Protein AF-A0A2D4FGC5-F1 (afdb_monomer)

pLDDT: mean 92.43, std 6.5, range [54.97, 97.88]

InterPro domains:
  IPR011989 Armadillo-like helical [G3DSA:1.25.10.10] (1-156)
  IPR040016 Exportin-6 [PTHR21452] (1-159)

Sequence (159 aa):
YEDALVLLLTEVLNRIQFRYNQAQLEELDDETLDDDQQTEWQRYLLQSLEVVAKVMELLPTHAFSTLFPVLQENLDVYLGLQQFIVTSGTGHRLNITAENDCRRLHCSLRDLSSLLQAVGRLAEYFTGDMFAARFSDALTVVERLVKVTLYGSQIKLYN

Foldseek 3Di:
DLVVLLVLLLVLLLCLACVRNVVVLVVFFPDDQDPVRHGSNRVSLVVSLVSLLVSCVVPVVSSLVNLVVQLVVLLCLLLVQVVQWDQDPVAIAGNDDPPVSVVVNVRSVSSNVSSVVSVVSCVVCCDDPNVVVCVVSVVVVVVSVVVSVVSCVPRCNDD

Structure (mmCIF, N/CA/C/O backbone):
data_AF-A0A2D4FGC5-F1
#
_entry.id   AF-A0A2D4FGC5-F1
#
loop_
_atom_site.group_PDB
_atom_site.id
_atom_site.type_symbol
_atom_site.label_atom_id
_atom_site.label_alt_id
_atom_site.label_comp_id
_atom_site.label_asym_id
_atom_site.label_entity_id
_atom_site.label_seq_id
_atom_site.pdbx_PDB_ins_code
_atom_site.Cartn_x
_atom_site.Cartn_y
_atom_site.Cartn_z
_atom_site.occupancy
_atom_site.B_iso_or_equiv
_atom_site.auth_seq_id
_atom_site.auth_comp_id
_atom_site.auth_asym_id
_atom_site.auth_atom_id
_atom_site.pdbx_PDB_model_num
ATOM 1 N N . TYR A 1 1 ? 18.983 8.837 -14.285 1.00 82.50 1 TYR A N 1
ATOM 2 C CA . TYR A 1 1 ? 17.565 8.620 -14.648 1.00 82.50 1 TYR A CA 1
ATOM 3 C C . TYR A 1 1 ? 16.924 7.652 -13.668 1.00 82.50 1 TYR A C 1
ATOM 5 O O . TYR A 1 1 ? 15.874 7.976 -13.140 1.00 82.50 1 TYR A O 1
ATOM 13 N N . GLU A 1 2 ? 17.599 6.545 -13.352 1.00 92.19 2 GLU A N 1
ATOM 14 C CA . GLU A 1 2 ? 17.198 5.594 -12.309 1.00 92.19 2 GLU A CA 1
ATOM 15 C C . GLU A 1 2 ? 16.856 6.248 -10.960 1.00 92.19 2 GLU A C 1
ATOM 17 O O . GLU A 1 2 ? 15.718 6.136 -10.519 1.00 92.19 2 GLU A O 1
ATOM 22 N N . ASP A 1 3 ? 17.761 7.048 -10.387 1.00 94.44 3 ASP A N 1
ATOM 23 C CA . ASP A 1 3 ? 17.513 7.744 -9.110 1.00 94.44 3 ASP A CA 1
ATOM 24 C C . ASP A 1 3 ? 16.251 8.620 -9.122 1.00 94.44 3 ASP A C 1
ATOM 26 O O . ASP A 1 3 ? 15.521 8.692 -8.137 1.00 94.44 3 ASP A O 1
ATOM 30 N N . ALA A 1 4 ? 15.964 9.270 -10.255 1.00 96.75 4 ALA A N 1
ATOM 31 C CA . ALA A 1 4 ? 14.783 10.115 -10.395 1.00 96.75 4 ALA A CA 1
ATOM 32 C C . ALA A 1 4 ? 13.490 9.286 -10.415 1.00 96.75 4 ALA A C 1
ATOM 34 O O . ALA A 1 4 ? 12.478 9.728 -9.877 1.00 96.75 4 ALA A O 1
ATOM 35 N N . LEU A 1 5 ? 13.519 8.086 -11.002 1.00 96.88 5 LEU A N 1
ATOM 36 C CA . LEU A 1 5 ? 12.381 7.168 -10.994 1.00 96.88 5 LEU A CA 1
ATOM 37 C C . LEU A 1 5 ? 12.166 6.528 -9.620 1.00 96.88 5 LEU A C 1
ATOM 39 O O . LEU A 1 5 ? 11.022 6.389 -9.197 1.00 96.88 5 LEU A O 1
ATOM 43 N N . VAL A 1 6 ? 13.239 6.183 -8.904 1.00 96.12 6 VAL A N 1
ATOM 44 C CA . VAL A 1 6 ? 13.140 5.682 -7.523 1.00 96.12 6 VAL A CA 1
ATOM 45 C C . VAL A 1 6 ? 12.596 6.768 -6.593 1.00 96.12 6 VAL A C 1
ATOM 47 O O . VAL A 1 6 ? 11.728 6.490 -5.762 1.00 96.12 6 VAL A O 1
ATOM 50 N N . LEU A 1 7 ? 13.037 8.018 -6.765 1.00 97.50 7 LEU A N 1
ATOM 51 C CA . LEU A 1 7 ? 12.488 9.152 -6.026 1.00 97.50 7 LEU A CA 1
ATOM 52 C C . LEU A 1 7 ? 11.009 9.369 -6.364 1.00 97.50 7 LEU A C 1
ATOM 54 O O . LEU A 1 7 ? 10.198 9.496 -5.455 1.00 97.50 7 LEU A O 1
ATOM 58 N N . LEU A 1 8 ? 10.641 9.345 -7.651 1.00 97.62 8 LEU A N 1
ATOM 59 C CA . LEU A 1 8 ? 9.244 9.454 -8.078 1.00 97.62 8 LEU A CA 1
ATOM 60 C C . LEU A 1 8 ? 8.378 8.365 -7.440 1.00 97.62 8 LEU A C 1
ATOM 62 O O . LEU A 1 8 ? 7.319 8.673 -6.905 1.00 97.62 8 LEU A O 1
ATOM 66 N N . LEU A 1 9 ? 8.830 7.110 -7.467 1.00 97.31 9 LEU A N 1
ATOM 67 C CA . LEU A 1 9 ? 8.131 6.003 -6.823 1.00 97.31 9 LEU A CA 1
ATOM 68 C C . LEU A 1 9 ? 7.947 6.249 -5.324 1.00 97.31 9 LEU A C 1
ATOM 70 O O . LEU A 1 9 ? 6.846 6.079 -4.811 1.00 97.31 9 LEU A O 1
ATOM 74 N N . THR A 1 10 ? 9.010 6.665 -4.638 1.00 97.31 10 THR A N 1
ATOM 75 C CA . THR A 1 10 ? 8.978 6.949 -3.198 1.00 97.31 10 THR A CA 1
ATOM 76 C C . THR A 1 10 ? 7.965 8.047 -2.879 1.00 97.31 10 THR A C 1
ATOM 78 O O . THR A 1 10 ? 7.131 7.882 -1.994 1.00 97.31 10 THR A O 1
ATOM 81 N N . GLU A 1 11 ? 7.976 9.141 -3.641 1.00 97.81 11 GLU A N 1
ATOM 82 C CA . GLU A 1 11 ? 7.033 10.242 -3.454 1.00 97.81 11 GLU A CA 1
ATOM 83 C C . GLU A 1 11 ? 5.593 9.834 -3.768 1.00 97.81 11 GLU A C 1
ATOM 85 O O . GLU A 1 11 ? 4.680 10.200 -3.036 1.00 97.81 11 GLU A O 1
ATOM 90 N N . VAL A 1 12 ? 5.360 9.041 -4.817 1.00 97.75 12 VAL A N 1
ATOM 91 C CA . VAL A 1 12 ? 4.014 8.538 -5.129 1.00 97.75 12 VAL A CA 1
ATOM 92 C C . VAL A 1 12 ? 3.499 7.626 -4.015 1.00 97.75 12 VAL A C 1
ATOM 94 O O . VAL A 1 12 ? 2.355 7.790 -3.598 1.00 97.75 12 VAL A O 1
ATOM 97 N N . LEU A 1 13 ? 4.334 6.725 -3.485 1.00 97.38 13 LEU A N 1
ATOM 98 C CA . LEU A 1 13 ? 3.967 5.878 -2.345 1.00 97.38 13 LEU A CA 1
ATOM 99 C C . LEU A 1 13 ? 3.645 6.717 -1.103 1.00 97.38 13 LEU A C 1
ATOM 101 O O . LEU A 1 13 ? 2.599 6.517 -0.491 1.00 97.38 13 LEU A O 1
ATOM 105 N N . ASN A 1 14 ? 4.464 7.723 -0.789 1.00 97.12 14 ASN A N 1
ATOM 106 C CA . ASN A 1 14 ? 4.180 8.636 0.317 1.00 97.12 14 ASN A CA 1
ATOM 107 C C . ASN A 1 14 ? 2.848 9.375 0.110 1.00 97.12 14 ASN A C 1
ATOM 109 O O . ASN A 1 14 ? 2.053 9.502 1.039 1.00 97.12 14 ASN A O 1
ATOM 113 N N . ARG A 1 15 ? 2.568 9.843 -1.110 1.00 97.06 15 ARG A N 1
ATOM 114 C CA . ARG A 1 15 ? 1.363 10.628 -1.409 1.00 97.06 15 ARG A CA 1
ATOM 115 C C . ARG A 1 15 ? 0.062 9.845 -1.260 1.00 97.06 15 ARG A C 1
ATOM 117 O O . ARG A 1 15 ? -0.927 10.462 -0.881 1.00 97.06 15 ARG A O 1
ATOM 124 N N . ILE A 1 16 ? 0.063 8.532 -1.502 1.00 97.31 16 ILE A N 1
ATOM 125 C CA . ILE A 1 16 ? -1.127 7.672 -1.335 1.00 97.31 16 ILE A CA 1
ATOM 126 C C . ILE A 1 16 ? -1.337 7.171 0.103 1.00 97.31 16 ILE A C 1
ATOM 128 O O . ILE A 1 16 ? -2.308 6.458 0.367 1.00 97.31 16 ILE A O 1
ATOM 132 N N . GLN A 1 17 ? -0.429 7.508 1.024 1.00 97.56 17 GLN A N 1
ATOM 133 C CA . GLN A 1 17 ? -0.459 7.063 2.414 1.00 97.56 17 GLN A CA 1
ATOM 134 C C . GLN A 1 17 ? -0.827 8.212 3.364 1.00 97.56 17 GLN A C 1
ATOM 136 O O . GLN A 1 17 ? -0.146 9.236 3.436 1.00 97.56 17 GLN A O 1
ATOM 141 N N . PHE A 1 18 ? -1.861 8.007 4.177 1.00 96.69 18 PHE A N 1
ATOM 142 C CA . PHE A 1 18 ? -2.295 8.876 5.267 1.00 96.69 18 PHE A CA 1
ATOM 143 C C . PHE A 1 18 ? -1.166 9.177 6.247 1.00 96.69 18 PHE A C 1
ATOM 145 O O . PHE A 1 18 ? -1.091 10.302 6.729 1.00 96.69 18 PHE A O 1
ATOM 152 N N . ARG A 1 19 ? -0.236 8.246 6.514 1.00 94.81 19 ARG A N 1
ATOM 153 C CA . ARG A 1 19 ? 0.933 8.543 7.365 1.00 94.81 19 ARG A CA 1
ATOM 154 C C . ARG A 1 19 ? 1.709 9.790 6.912 1.00 94.81 19 ARG A C 1
ATOM 156 O O . ARG A 1 19 ? 2.244 10.491 7.770 1.00 94.81 19 ARG A O 1
ATOM 163 N N . TYR A 1 20 ? 1.782 10.056 5.607 1.00 95.75 20 TYR A N 1
ATOM 164 C CA . TYR A 1 20 ? 2.560 11.167 5.050 1.00 95.75 20 TYR A CA 1
ATOM 165 C C . TYR A 1 20 ? 1.690 12.289 4.484 1.00 95.75 20 TYR A C 1
ATOM 167 O O . TYR A 1 20 ? 2.110 13.443 4.512 1.00 95.75 20 TYR A O 1
ATOM 175 N N . ASN A 1 21 ? 0.491 11.969 3.992 1.00 95.69 21 ASN A N 1
ATOM 176 C CA . ASN A 1 21 ? -0.341 12.903 3.240 1.00 95.69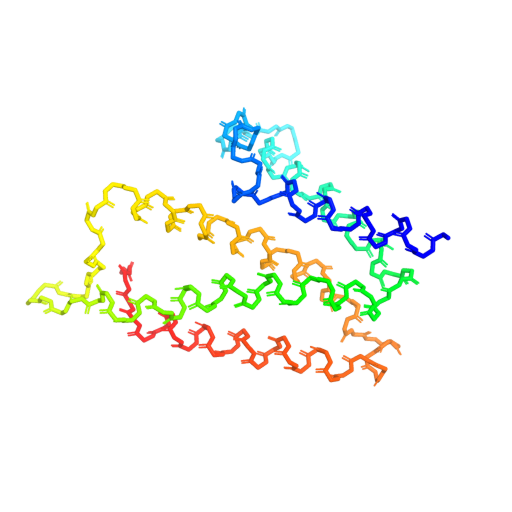 21 ASN A CA 1
ATOM 177 C C . ASN A 1 21 ? -1.791 13.007 3.744 1.00 95.69 21 ASN A C 1
ATOM 179 O O . ASN A 1 21 ? -2.700 13.301 2.973 1.00 95.69 21 ASN A O 1
ATOM 183 N N . GLN A 1 22 ? -2.019 12.780 5.044 1.00 94.50 22 GLN A N 1
ATOM 184 C CA . GLN A 1 22 ? -3.358 12.762 5.651 1.00 94.50 22 GLN A CA 1
ATOM 185 C C . GLN A 1 22 ? -4.249 13.935 5.232 1.00 94.50 22 GLN A C 1
ATOM 187 O O . GLN A 1 22 ? -5.368 13.700 4.801 1.00 94.50 22 GLN A O 1
ATOM 192 N N . ALA A 1 23 ? -3.755 15.173 5.328 1.00 94.75 23 ALA A N 1
ATOM 193 C CA . ALA A 1 23 ? -4.574 16.361 5.089 1.00 94.75 23 ALA A CA 1
ATOM 194 C C . ALA A 1 23 ? -5.188 16.388 3.680 1.00 94.75 23 ALA A C 1
ATOM 196 O O . ALA A 1 23 ? -6.367 16.666 3.540 1.00 94.75 23 ALA A O 1
ATOM 197 N N . GLN A 1 24 ? -4.408 16.049 2.651 1.00 94.62 24 GLN A N 1
ATOM 198 C CA . GLN A 1 24 ? -4.896 16.039 1.267 1.00 94.62 24 GLN A CA 1
ATOM 199 C C . GLN A 1 24 ? -5.793 14.829 1.005 1.00 94.62 24 GLN A C 1
ATOM 201 O O . GLN A 1 24 ? -6.770 14.924 0.277 1.00 94.62 24 GLN A O 1
ATOM 206 N N . LEU A 1 25 ? -5.460 13.680 1.596 1.00 96.38 25 LEU A N 1
ATOM 207 C CA . LEU A 1 25 ? -6.219 12.447 1.406 1.00 96.38 25 LEU A CA 1
ATOM 208 C C . LEU A 1 25 ? -7.585 12.474 2.108 1.00 96.38 25 LEU A C 1
ATOM 210 O O . LEU A 1 25 ? -8.494 11.785 1.665 1.00 96.38 25 LEU A O 1
ATOM 214 N N . GLU A 1 26 ? -7.734 13.261 3.176 1.00 95.38 26 GLU A N 1
ATOM 215 C CA . GLU A 1 26 ? -9.018 13.518 3.848 1.00 95.38 26 GLU A CA 1
ATOM 216 C C . GLU A 1 26 ? -9.919 14.498 3.078 1.00 95.38 26 GLU A C 1
ATOM 218 O O . GLU A 1 26 ? -11.115 14.541 3.347 1.00 95.38 26 GLU A O 1
ATOM 223 N N . GLU A 1 27 ? -9.370 15.274 2.139 1.00 96.56 27 GLU A N 1
ATOM 224 C CA . GLU A 1 27 ? -10.141 16.192 1.286 1.00 96.56 27 GLU A CA 1
ATOM 225 C C . GLU A 1 27 ? -10.762 15.495 0.067 1.00 96.56 27 GLU A C 1
ATOM 227 O O . GLU A 1 27 ? -11.688 16.042 -0.527 1.00 96.56 27 GLU A O 1
ATOM 232 N N . LEU A 1 28 ? -10.261 14.311 -0.304 1.00 96.19 28 LEU A N 1
ATOM 233 C CA . LEU A 1 28 ? -10.765 13.548 -1.444 1.00 96.19 28 LEU A CA 1
ATOM 234 C C . LEU A 1 28 ? -12.110 12.907 -1.108 1.00 96.19 28 LEU A C 1
ATOM 236 O O . LEU A 1 28 ? -12.228 12.194 -0.110 1.00 96.19 28 LEU A O 1
ATOM 240 N N . ASP A 1 29 ? -13.090 13.091 -1.987 1.00 94.81 29 ASP A N 1
ATOM 241 C CA . ASP A 1 29 ? -14.393 12.452 -1.843 1.00 94.81 29 ASP A CA 1
ATOM 242 C C . ASP A 1 29 ? -14.292 10.923 -2.010 1.00 94.81 29 ASP A C 1
ATOM 244 O O . ASP A 1 29 ? -13.809 10.405 -3.026 1.00 94.81 29 ASP A O 1
ATOM 248 N N . ASP A 1 30 ? -14.752 10.186 -0.997 1.00 94.25 30 ASP A N 1
ATOM 249 C CA . ASP A 1 30 ? -14.806 8.723 -0.982 1.00 94.25 30 ASP A CA 1
ATOM 250 C C . ASP A 1 30 ? -16.236 8.158 -0.944 1.00 94.25 30 ASP A C 1
ATOM 252 O O . ASP A 1 30 ? -16.404 6.940 -0.830 1.00 94.25 30 ASP A O 1
ATOM 256 N N . GLU A 1 31 ? -17.253 9.008 -1.139 1.00 94.75 31 GLU A N 1
ATOM 257 C CA . GLU A 1 31 ? -18.667 8.618 -1.119 1.00 94.75 31 GLU A CA 1
ATOM 258 C C . GLU A 1 31 ? -19.365 8.765 -2.480 1.00 94.75 31 GLU A C 1
ATOM 260 O O . GLU A 1 31 ? -20.157 7.896 -2.861 1.00 94.75 31 GLU A O 1
ATOM 265 N N . THR A 1 32 ? -19.101 9.841 -3.227 1.00 95.25 32 THR A N 1
ATOM 266 C CA . THR A 1 32 ? -19.850 10.148 -4.454 1.00 95.25 32 THR A CA 1
ATOM 267 C C . THR A 1 32 ? -19.210 9.479 -5.663 1.00 95.25 32 THR A C 1
ATOM 269 O O . THR A 1 32 ? -18.015 9.605 -5.914 1.00 95.25 32 THR A O 1
ATOM 272 N N . LEU A 1 33 ? -20.022 8.764 -6.443 1.00 95.19 33 LEU A N 1
ATOM 273 C CA . LEU A 1 33 ? -19.576 8.162 -7.695 1.00 95.19 33 LEU A CA 1
ATOM 274 C C . LEU A 1 33 ? -19.745 9.143 -8.854 1.00 95.19 33 LEU A C 1
ATOM 276 O O . LEU A 1 33 ? -20.780 9.799 -8.981 1.00 95.19 33 LEU A O 1
ATOM 280 N N . ASP A 1 34 ? -18.742 9.193 -9.715 1.00 92.56 34 ASP A N 1
ATOM 281 C CA . ASP A 1 34 ? -18.789 9.893 -10.995 1.00 92.56 34 ASP A CA 1
ATOM 282 C C . ASP A 1 34 ? -19.413 9.049 -12.126 1.00 92.56 34 ASP A C 1
ATOM 284 O O . ASP A 1 34 ? -19.926 7.945 -11.916 1.00 92.56 34 ASP A O 1
ATOM 288 N N . ASP A 1 35 ? -19.347 9.575 -13.354 1.00 94.38 35 ASP A N 1
ATOM 289 C CA . ASP A 1 35 ? -19.858 8.934 -14.572 1.00 94.38 35 ASP A CA 1
ATOM 290 C C . ASP A 1 35 ? -19.181 7.581 -14.889 1.00 94.38 35 ASP A C 1
ATOM 292 O O . ASP A 1 35 ? -19.781 6.733 -15.555 1.00 94.38 35 ASP A O 1
ATOM 296 N N . ASP A 1 36 ? -17.965 7.353 -14.380 1.00 92.81 36 ASP A N 1
ATOM 297 C CA . ASP A 1 36 ? -17.186 6.118 -14.522 1.00 92.81 36 ASP A CA 1
ATOM 298 C C . ASP A 1 36 ? -17.422 5.129 -13.359 1.00 92.81 36 ASP A C 1
ATOM 300 O O . ASP A 1 36 ? -16.773 4.081 -13.292 1.00 92.81 36 ASP A O 1
ATOM 304 N N . GLN A 1 37 ? -18.366 5.423 -12.454 1.00 93.44 37 GLN A N 1
ATOM 305 C CA . GLN A 1 37 ? -18.653 4.654 -11.234 1.00 93.44 37 GLN A CA 1
ATOM 306 C C . GLN A 1 37 ? -17.456 4.556 -10.279 1.00 93.44 37 GLN A C 1
ATOM 308 O O . GLN A 1 37 ? -17.270 3.535 -9.611 1.00 93.44 37 GLN A O 1
ATOM 313 N N . GLN A 1 38 ? -16.650 5.615 -10.203 1.00 94.94 38 GLN A N 1
ATOM 314 C CA . GLN A 1 38 ? -15.535 5.717 -9.266 1.00 94.94 38 GLN A CA 1
ATOM 315 C C . GLN A 1 38 ? -15.711 6.914 -8.336 1.00 94.94 38 GLN A C 1
ATOM 317 O O . GLN A 1 38 ? -16.322 7.915 -8.697 1.00 94.94 38 GLN A O 1
ATOM 322 N N . THR A 1 39 ? -15.180 6.812 -7.120 1.00 97.06 39 THR A N 1
ATOM 323 C CA . THR A 1 39 ? -15.029 7.981 -6.247 1.00 97.06 39 THR A CA 1
ATOM 324 C C . THR A 1 39 ? -13.786 8.778 -6.630 1.00 97.06 39 THR A C 1
ATOM 326 O O . THR A 1 39 ? -12.878 8.268 -7.301 1.00 97.06 39 THR A O 1
ATOM 329 N N . GLU A 1 40 ? -13.694 10.028 -6.176 1.00 97.25 40 GLU A N 1
ATOM 330 C CA . GLU A 1 40 ? -12.485 10.835 -6.361 1.00 97.25 40 GLU A CA 1
ATOM 331 C C . GLU A 1 40 ? -11.259 10.141 -5.748 1.00 97.25 40 GLU A C 1
ATOM 333 O O . GLU A 1 40 ? -10.222 10.011 -6.408 1.00 97.25 40 GLU A O 1
ATOM 338 N N . TRP A 1 41 ? -11.411 9.604 -4.533 1.00 95.69 41 TRP A N 1
ATOM 339 C CA . TRP A 1 41 ? -10.401 8.788 -3.862 1.00 95.69 41 TRP A CA 1
ATOM 340 C C . TRP A 1 41 ? -9.924 7.613 -4.727 1.00 95.69 41 TRP A C 1
ATOM 342 O O . TRP A 1 41 ? -8.719 7.407 -4.904 1.00 95.69 41 TRP A O 1
ATOM 352 N N . GLN A 1 42 ? -10.861 6.838 -5.287 1.00 95.50 42 GLN A N 1
ATOM 353 C CA . GLN A 1 42 ? -10.541 5.676 -6.118 1.00 95.50 42 GLN A CA 1
ATOM 354 C C . GLN A 1 42 ? -9.795 6.085 -7.386 1.00 95.50 42 GLN A C 1
ATOM 356 O O . GLN A 1 42 ? -8.762 5.489 -7.702 1.00 95.50 42 GLN A O 1
ATOM 361 N N . ARG A 1 43 ? -10.266 7.128 -8.081 1.00 96.06 43 ARG A N 1
ATOM 362 C CA . ARG A 1 43 ? -9.602 7.641 -9.282 1.00 96.06 43 ARG A CA 1
ATOM 363 C C . ARG A 1 43 ? -8.174 8.093 -8.968 1.00 96.06 43 ARG A C 1
ATOM 365 O O . ARG A 1 43 ? -7.244 7.723 -9.686 1.00 96.06 43 ARG A O 1
ATOM 372 N N . TYR A 1 44 ? -7.992 8.869 -7.901 1.00 97.25 44 TYR A N 1
ATOM 373 C CA . TYR A 1 44 ? -6.681 9.357 -7.470 1.00 97.25 44 TYR A CA 1
ATOM 374 C C . TYR A 1 44 ? -5.712 8.208 -7.164 1.00 97.25 44 TYR A C 1
ATOM 376 O O . TYR A 1 44 ? -4.564 8.204 -7.629 1.00 97.25 44 TYR A O 1
ATOM 384 N N . LEU A 1 45 ? -6.181 7.213 -6.404 1.00 97.12 45 LEU A N 1
ATOM 385 C CA . LEU A 1 45 ? -5.377 6.054 -6.043 1.00 97.12 45 LEU A CA 1
ATOM 386 C C . LEU A 1 45 ? -4.986 5.264 -7.293 1.00 97.12 45 LEU A C 1
ATOM 388 O O . LEU A 1 45 ? -3.803 5.005 -7.491 1.00 97.12 45 LEU A O 1
ATOM 392 N N . LEU A 1 46 ? -5.938 4.946 -8.174 1.00 95.50 46 LEU A N 1
ATOM 393 C CA . LEU A 1 46 ? -5.667 4.204 -9.408 1.00 95.50 46 LEU A CA 1
ATOM 394 C C . LEU A 1 46 ? -4.630 4.913 -10.284 1.00 95.50 46 LEU A C 1
ATOM 396 O O . LEU A 1 46 ? -3.657 4.290 -10.703 1.00 95.50 46 LEU A O 1
ATOM 400 N N . GLN A 1 47 ? -4.773 6.222 -10.500 1.00 96.31 47 GLN A N 1
ATOM 401 C CA . GLN A 1 47 ? -3.802 7.002 -11.275 1.00 96.31 47 GLN A CA 1
ATOM 402 C C . GLN A 1 47 ? -2.404 6.982 -10.646 1.00 96.31 47 GLN A C 1
ATOM 404 O O . GLN A 1 47 ? -1.405 6.847 -11.353 1.00 96.31 47 GLN A O 1
ATOM 409 N N . SER A 1 48 ? -2.323 7.065 -9.317 1.00 97.75 48 SER A N 1
ATOM 410 C CA . SER A 1 48 ? -1.057 6.946 -8.590 1.00 97.75 48 SER A CA 1
ATOM 411 C C . SER A 1 48 ? -0.440 5.553 -8.762 1.00 97.75 48 SER A C 1
ATOM 413 O O . SER A 1 48 ? 0.760 5.430 -9.018 1.00 97.75 48 SER A O 1
ATOM 415 N N . LEU A 1 49 ? -1.254 4.497 -8.699 1.00 96.88 49 LEU A N 1
ATOM 416 C CA . LEU A 1 49 ? -0.798 3.121 -8.890 1.00 96.88 49 LEU A CA 1
ATOM 417 C C . LEU A 1 49 ? -0.353 2.830 -10.329 1.00 96.88 49 LEU A C 1
ATOM 419 O O . LEU A 1 49 ? 0.557 2.024 -10.514 1.00 96.88 49 LEU A O 1
ATOM 423 N N . GLU A 1 50 ? -0.901 3.507 -11.341 1.00 96.81 50 GLU A N 1
ATOM 424 C CA . GLU A 1 50 ? -0.380 3.412 -12.713 1.00 96.81 50 GLU A CA 1
ATOM 425 C C . GLU A 1 50 ? 1.051 3.951 -12.818 1.00 96.81 50 GLU A C 1
ATOM 427 O O . GLU A 1 50 ? 1.888 3.356 -13.499 1.00 96.81 50 GLU A O 1
ATOM 432 N N . VAL A 1 51 ? 1.383 5.028 -12.096 1.00 96.75 51 VAL A N 1
ATOM 433 C CA . VAL A 1 51 ? 2.766 5.531 -12.042 1.00 96.75 51 VAL A CA 1
ATOM 434 C C . VAL A 1 51 ? 3.682 4.505 -11.375 1.00 96.75 51 VAL A C 1
ATOM 436 O O . VAL A 1 51 ? 4.747 4.199 -11.912 1.00 96.75 51 VAL A O 1
ATOM 439 N N . VAL A 1 52 ? 3.251 3.913 -10.254 1.00 96.75 52 VAL A N 1
ATOM 440 C CA . VAL A 1 52 ? 3.987 2.830 -9.574 1.00 96.75 52 VAL A CA 1
ATOM 441 C C . VAL A 1 52 ? 4.219 1.649 -10.521 1.00 96.75 52 VAL A C 1
ATOM 443 O O . VAL A 1 52 ? 5.345 1.164 -10.643 1.00 96.75 52 VAL A O 1
ATOM 446 N N . ALA A 1 53 ? 3.181 1.222 -11.242 1.00 95.62 53 ALA A N 1
ATOM 447 C CA . ALA A 1 53 ? 3.252 0.138 -12.213 1.00 95.62 53 ALA A CA 1
ATOM 448 C C . ALA A 1 53 ? 4.239 0.447 -13.345 1.00 95.62 53 ALA A C 1
ATOM 450 O O . ALA A 1 53 ? 5.037 -0.414 -13.708 1.00 95.62 53 ALA A O 1
ATOM 451 N N . LYS A 1 54 ? 4.247 1.679 -13.865 1.00 95.81 54 LYS A N 1
ATOM 452 C CA . LYS A 1 54 ? 5.212 2.095 -14.890 1.00 95.81 54 LYS A CA 1
ATOM 453 C C . LYS A 1 54 ? 6.648 2.129 -14.386 1.00 95.81 54 LYS A C 1
ATOM 455 O O . LYS A 1 54 ? 7.548 1.725 -15.119 1.00 95.81 54 LYS A O 1
ATOM 460 N N . VAL A 1 55 ? 6.892 2.535 -13.141 1.00 95.75 55 VAL A N 1
ATOM 461 C CA . VAL A 1 55 ? 8.242 2.433 -12.565 1.00 95.75 55 VAL A CA 1
ATOM 462 C C . VAL A 1 55 ? 8.646 0.967 -12.371 1.00 95.75 55 VAL A C 1
ATOM 464 O O . VAL A 1 55 ? 9.784 0.624 -12.676 1.00 95.75 55 VAL A O 1
ATOM 467 N N . ME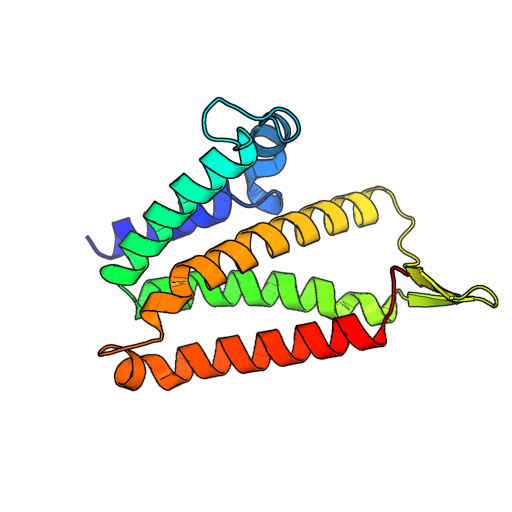T A 1 56 ? 7.731 0.085 -11.952 1.00 93.50 56 MET A N 1
ATOM 468 C CA . MET A 1 56 ? 7.986 -1.362 -11.848 1.00 93.50 56 MET A CA 1
ATOM 469 C C . MET A 1 56 ? 8.319 -2.002 -13.204 1.00 93.50 56 MET A C 1
ATOM 471 O O . MET A 1 56 ? 9.169 -2.889 -13.277 1.00 93.50 56 MET A O 1
ATOM 475 N N . GLU A 1 57 ? 7.676 -1.552 -14.282 1.00 92.44 57 GLU A N 1
ATOM 476 C CA . GLU A 1 57 ? 7.977 -1.990 -15.649 1.00 92.44 57 GLU A CA 1
ATOM 477 C C . GLU A 1 57 ? 9.432 -1.668 -16.032 1.00 92.44 57 GLU A C 1
ATOM 479 O O . GLU A 1 57 ? 10.129 -2.517 -16.587 1.00 92.44 57 GLU A O 1
ATOM 484 N N . LEU A 1 58 ? 9.907 -0.467 -15.681 1.00 94.06 58 LEU A N 1
ATOM 485 C CA . LEU A 1 58 ? 11.234 0.040 -16.047 1.00 94.06 58 LEU A CA 1
ATOM 486 C C . LEU A 1 58 ? 12.356 -0.421 -15.103 1.00 94.06 58 LEU A C 1
ATOM 488 O O . LEU A 1 58 ? 13.464 -0.699 -15.556 1.00 94.06 58 LEU A O 1
ATOM 492 N N . LEU A 1 59 ? 12.089 -0.472 -13.796 1.00 94.12 59 LEU A N 1
ATOM 493 C CA . LEU A 1 59 ? 13.066 -0.708 -12.727 1.00 94.12 59 LEU A CA 1
ATOM 494 C C . LEU A 1 59 ? 12.511 -1.688 -11.677 1.00 94.12 59 LEU A C 1
ATOM 496 O O . LEU A 1 59 ? 12.349 -1.326 -10.511 1.00 94.12 59 LEU A O 1
ATOM 500 N N . PRO A 1 60 ? 12.226 -2.944 -12.050 1.00 91.88 60 PRO A N 1
ATOM 501 C CA . PRO A 1 60 ? 11.473 -3.871 -11.206 1.00 91.88 60 PRO A CA 1
ATOM 502 C C . PRO A 1 60 ? 12.121 -4.161 -9.853 1.00 91.88 60 PRO A C 1
ATOM 504 O O . PRO A 1 60 ? 11.445 -4.151 -8.830 1.00 91.88 60 PRO A O 1
ATOM 507 N N . THR A 1 61 ? 13.435 -4.388 -9.828 1.00 91.25 61 THR A N 1
ATOM 508 C CA . THR A 1 61 ? 14.160 -4.699 -8.589 1.00 91.25 61 THR A CA 1
ATOM 509 C C . THR A 1 61 ? 14.135 -3.523 -7.619 1.00 91.25 61 THR A C 1
ATOM 511 O O . THR A 1 61 ? 13.896 -3.712 -6.427 1.00 91.25 61 THR A O 1
ATOM 514 N N . HIS A 1 62 ? 14.329 -2.302 -8.124 1.00 93.94 62 HIS A N 1
ATOM 515 C CA . HIS A 1 62 ? 14.256 -1.093 -7.308 1.00 93.94 62 HIS A CA 1
ATOM 516 C C . HIS A 1 62 ? 12.831 -0.846 -6.832 1.00 93.94 62 HIS A C 1
ATOM 518 O O . HIS A 1 62 ? 12.617 -0.625 -5.645 1.00 93.94 62 HIS A O 1
ATOM 524 N N . ALA A 1 63 ? 11.853 -0.969 -7.728 1.00 93.81 63 ALA A N 1
ATOM 525 C CA . ALA A 1 63 ? 10.462 -0.748 -7.385 1.00 93.81 63 ALA A CA 1
ATOM 526 C C . ALA A 1 63 ? 9.964 -1.716 -6.307 1.00 93.81 63 ALA A C 1
ATOM 528 O O . ALA A 1 63 ? 9.330 -1.289 -5.341 1.00 93.81 63 ALA A O 1
ATOM 529 N N . PHE A 1 64 ? 10.325 -2.995 -6.416 1.00 93.75 64 PHE A N 1
ATOM 530 C CA . PHE A 1 64 ? 10.033 -3.984 -5.388 1.00 93.75 64 PHE A CA 1
ATOM 531 C C . PHE A 1 64 ? 10.743 -3.668 -4.066 1.00 93.75 64 PHE A C 1
ATOM 533 O O . PHE A 1 64 ? 10.109 -3.671 -3.012 1.00 93.75 64 PHE A O 1
ATOM 540 N N . SER A 1 65 ? 12.034 -3.330 -4.122 1.00 94.19 65 SER A N 1
ATOM 541 C CA . SER A 1 65 ? 12.836 -2.997 -2.935 1.00 94.19 65 SER A CA 1
ATOM 542 C C . SER A 1 65 ? 12.355 -1.732 -2.220 1.00 94.19 65 SER A C 1
ATOM 544 O O . SER A 1 65 ? 12.587 -1.592 -1.024 1.00 94.19 65 SER A O 1
ATOM 546 N N . THR A 1 66 ? 11.671 -0.824 -2.919 1.00 95.81 66 THR A N 1
ATOM 547 C CA . THR A 1 66 ? 11.038 0.360 -2.326 1.00 95.81 66 THR A CA 1
ATOM 548 C C . THR A 1 66 ? 9.645 0.046 -1.775 1.00 95.81 66 THR A C 1
ATOM 550 O O . THR A 1 66 ? 9.337 0.426 -0.650 1.00 95.81 66 THR A O 1
ATOM 553 N N . LEU A 1 67 ? 8.795 -0.659 -2.531 1.00 95.44 67 LEU A N 1
ATOM 554 C CA . LEU A 1 67 ? 7.399 -0.904 -2.152 1.00 95.44 67 LEU A CA 1
ATOM 555 C C . LEU A 1 67 ? 7.257 -1.953 -1.045 1.00 95.44 67 LEU A C 1
ATOM 557 O O . LEU A 1 67 ? 6.458 -1.783 -0.121 1.00 95.44 67 LEU A O 1
ATOM 561 N N . PHE A 1 68 ? 8.003 -3.054 -1.139 1.00 95.50 68 PHE A N 1
ATOM 562 C CA . PHE A 1 68 ? 7.795 -4.203 -0.263 1.00 95.50 68 PHE A CA 1
ATOM 563 C C . PHE A 1 68 ? 8.082 -3.905 1.219 1.00 95.50 68 PHE A C 1
ATOM 565 O O . PHE A 1 68 ? 7.268 -4.308 2.051 1.00 95.50 68 PHE A O 1
ATOM 572 N N . PRO A 1 69 ? 9.141 -3.158 1.599 1.00 96.31 69 PRO A N 1
ATOM 573 C CA . PRO A 1 69 ? 9.344 -2.767 2.995 1.00 96.31 69 PRO A CA 1
ATOM 574 C C . PRO A 1 69 ? 8.187 -1.937 3.563 1.00 96.31 69 PRO A C 1
ATOM 576 O O . PRO A 1 69 ? 7.743 -2.190 4.680 1.00 96.31 69 PRO A O 1
ATOM 579 N N . VAL A 1 70 ? 7.640 -1.006 2.776 1.00 96.25 70 VAL A N 1
ATOM 580 C CA . VAL A 1 70 ? 6.520 -0.149 3.199 1.00 96.25 70 VAL A CA 1
ATOM 581 C C . VAL A 1 70 ? 5.247 -0.974 3.417 1.00 96.25 70 VAL A C 1
ATOM 583 O O . VAL A 1 70 ? 4.536 -0.789 4.410 1.00 96.25 70 VAL A O 1
ATOM 586 N N . LEU A 1 71 ? 4.974 -1.933 2.527 1.00 96.62 71 LEU A N 1
ATOM 587 C CA . LEU A 1 71 ? 3.912 -2.919 2.723 1.00 96.62 71 LEU A CA 1
ATOM 588 C C . LEU A 1 71 ? 4.149 -3.739 3.998 1.00 96.62 71 LEU A C 1
ATOM 590 O O . LEU A 1 71 ? 3.231 -3.907 4.801 1.00 96.62 71 LEU A O 1
ATOM 594 N N . GLN A 1 72 ? 5.370 -4.240 4.189 1.00 96.38 72 GLN A N 1
ATOM 595 C CA . GLN A 1 72 ? 5.727 -5.095 5.316 1.00 96.38 72 GLN A CA 1
ATOM 596 C C . GLN A 1 72 ? 5.486 -4.397 6.657 1.00 96.38 72 GLN A C 1
ATOM 598 O O . GLN A 1 72 ? 4.870 -5.002 7.534 1.00 96.38 72 GLN A O 1
ATOM 603 N N . GLU A 1 73 ? 5.882 -3.128 6.792 1.00 95.94 73 GLU A N 1
ATOM 604 C CA . GLU A 1 73 ? 5.632 -2.329 7.997 1.00 95.94 73 GLU A CA 1
ATOM 605 C C . GLU A 1 73 ? 4.139 -2.250 8.342 1.00 95.94 73 GLU A C 1
ATOM 607 O O . GLU A 1 73 ? 3.743 -2.459 9.490 1.00 95.94 73 GLU A O 1
ATOM 612 N N . ASN A 1 74 ? 3.289 -1.984 7.347 1.00 96.38 74 ASN A N 1
ATOM 613 C CA . ASN A 1 74 ? 1.843 -1.886 7.550 1.00 96.38 74 ASN A CA 1
ATOM 614 C C . ASN A 1 74 ? 1.215 -3.251 7.874 1.00 96.38 74 ASN A C 1
ATOM 616 O O . ASN A 1 74 ? 0.317 -3.353 8.714 1.00 96.38 74 ASN A O 1
ATOM 620 N N . LEU A 1 75 ? 1.732 -4.323 7.269 1.00 96.69 75 LEU A N 1
ATOM 621 C CA . LEU A 1 75 ? 1.337 -5.688 7.604 1.00 96.69 75 LEU A CA 1
ATOM 622 C C . LEU A 1 75 ? 1.750 -6.080 9.023 1.00 96.69 75 LEU A C 1
ATOM 624 O O . LEU A 1 75 ? 0.977 -6.745 9.708 1.00 96.69 75 LEU A O 1
ATOM 628 N N . ASP A 1 76 ? 2.934 -5.676 9.481 1.00 96.31 76 ASP A N 1
ATOM 629 C CA . ASP A 1 76 ? 3.382 -5.925 10.853 1.00 96.31 76 ASP A CA 1
ATOM 630 C C . ASP A 1 76 ? 2.486 -5.215 11.877 1.00 96.31 76 ASP A C 1
ATOM 632 O O . ASP A 1 76 ? 2.140 -5.819 12.893 1.00 96.31 76 ASP A O 1
ATOM 636 N N . VAL A 1 77 ? 2.023 -3.991 11.590 1.00 95.31 77 VAL A N 1
ATOM 637 C CA . VAL A 1 77 ? 1.023 -3.305 12.430 1.00 95.31 77 VAL A CA 1
ATOM 638 C C . VAL A 1 77 ? -0.274 -4.115 12.507 1.00 95.31 77 VAL A C 1
ATOM 640 O O . VAL A 1 77 ? -0.775 -4.355 13.605 1.00 95.31 77 VAL A O 1
ATOM 643 N N . TYR A 1 78 ? -0.797 -4.582 11.368 1.00 95.19 78 TYR A N 1
ATOM 644 C CA . TYR A 1 78 ? -2.037 -5.365 11.322 1.00 95.19 78 TYR A CA 1
ATOM 645 C C . TYR A 1 78 ? -1.922 -6.709 12.060 1.00 95.19 78 TYR A C 1
ATOM 647 O O . TYR A 1 78 ? -2.768 -7.036 12.898 1.00 95.19 78 TYR A O 1
ATOM 655 N N . LEU A 1 79 ? -0.855 -7.471 11.800 1.00 94.44 79 LEU A N 1
ATOM 656 C CA . LEU A 1 79 ? -0.568 -8.735 12.488 1.00 94.44 79 LEU A CA 1
ATOM 657 C C . LEU A 1 79 ? -0.336 -8.519 13.992 1.00 94.44 79 LEU A C 1
ATOM 659 O O . LEU A 1 79 ? -0.712 -9.354 14.813 1.00 94.44 79 LEU A O 1
ATOM 663 N N . GLY A 1 80 ? 0.243 -7.377 14.362 1.00 93.81 80 GLY A N 1
ATOM 664 C CA . GLY A 1 80 ? 0.465 -6.966 15.742 1.00 93.81 80 GLY A CA 1
ATOM 665 C C . GLY A 1 80 ? -0.812 -6.636 16.514 1.00 93.81 80 GLY A C 1
ATOM 666 O O . GLY A 1 80 ? -0.740 -6.496 17.735 1.00 93.81 80 GLY A O 1
ATOM 667 N N . LEU A 1 81 ? -1.983 -6.546 15.865 1.00 92.88 81 LEU A N 1
ATOM 668 C CA . LEU A 1 81 ? -3.245 -6.268 16.560 1.00 92.88 81 LEU A CA 1
ATOM 669 C C . LEU A 1 81 ? -3.654 -7.384 17.522 1.00 92.88 81 LEU A C 1
ATOM 671 O O . LEU A 1 81 ? -4.371 -7.105 18.482 1.00 92.88 81 LEU A O 1
ATOM 675 N N . GLN A 1 82 ? -3.152 -8.610 17.329 1.00 90.06 82 GLN A N 1
ATOM 676 C CA . GLN A 1 82 ? -3.461 -9.770 18.170 1.00 90.06 82 GLN A CA 1
ATOM 677 C C . GLN A 1 82 ? -3.279 -9.490 19.664 1.00 90.06 82 GLN A C 1
ATOM 679 O O . GLN A 1 82 ? -4.098 -9.912 20.476 1.00 90.06 82 GLN A O 1
ATOM 684 N N . GLN A 1 83 ? -2.229 -8.751 20.028 1.00 90.94 83 GLN A N 1
ATOM 685 C CA . GLN A 1 83 ? -1.922 -8.437 21.426 1.00 90.94 83 GLN A CA 1
ATOM 686 C C . GLN A 1 83 ? -2.946 -7.494 22.077 1.00 90.94 83 GLN A C 1
ATOM 688 O O . GLN A 1 83 ? -3.049 -7.442 23.299 1.00 90.94 83 GLN A O 1
ATOM 693 N N . PHE A 1 84 ? -3.706 -6.754 21.268 1.00 91.62 84 PHE A N 1
ATOM 694 C CA . PHE A 1 84 ? -4.728 -5.819 21.727 1.00 91.62 84 PHE A CA 1
ATOM 695 C C . PHE A 1 84 ? -6.126 -6.437 21.719 1.00 91.62 84 PHE A C 1
ATOM 697 O O . PHE A 1 84 ? -7.101 -5.748 22.013 1.00 91.62 84 PHE A O 1
ATOM 704 N N . ILE A 1 85 ? -6.260 -7.718 21.376 1.00 90.06 85 ILE A N 1
ATOM 705 C CA . ILE A 1 85 ? -7.560 -8.371 21.263 1.00 90.06 85 ILE A CA 1
ATOM 706 C C . ILE A 1 85 ? -7.936 -9.019 22.583 1.00 90.06 85 ILE A C 1
ATOM 708 O O . ILE A 1 85 ? -7.214 -9.843 23.138 1.00 90.06 85 ILE A O 1
ATOM 712 N N . VAL A 1 86 ? -9.105 -8.634 23.081 1.00 88.88 86 VAL A N 1
ATOM 713 C CA . VAL A 1 86 ? -9.669 -9.129 24.331 1.00 88.88 86 VAL A CA 1
ATOM 714 C C . VAL A 1 86 ? -10.864 -10.009 24.003 1.00 88.88 86 VAL A C 1
ATOM 716 O O . VAL A 1 86 ? -11.799 -9.584 23.323 1.00 88.88 86 VAL A O 1
ATOM 719 N N . THR A 1 87 ? -10.854 -11.233 24.523 1.00 83.06 87 THR A N 1
ATOM 720 C CA . THR A 1 87 ? -12.006 -12.135 24.464 1.00 83.06 87 THR A CA 1
ATOM 721 C C . THR A 1 87 ? -12.952 -11.791 25.609 1.00 83.06 87 THR A C 1
ATOM 723 O O . THR A 1 87 ? -12.610 -11.950 26.779 1.00 83.06 87 THR A O 1
ATOM 726 N N . SER A 1 88 ? -14.135 -11.284 25.274 1.00 73.62 88 SER A N 1
ATOM 727 C CA . SER A 1 88 ? -15.244 -11.104 26.214 1.00 73.62 88 SER A CA 1
ATOM 728 C C . SER A 1 88 ? -16.285 -12.199 25.978 1.00 73.62 88 SER A C 1
ATOM 730 O O . SER A 1 88 ? -16.304 -12.816 24.916 1.00 73.62 88 SER A O 1
ATOM 732 N N . GLY A 1 89 ? -17.195 -12.427 26.929 1.00 69.19 89 GLY A N 1
ATOM 733 C CA . GLY A 1 89 ? -18.266 -13.431 26.802 1.00 69.19 89 GLY A CA 1
ATOM 734 C C . GLY A 1 89 ? -19.190 -13.252 25.582 1.00 69.19 89 GLY A C 1
ATOM 735 O O . GLY A 1 89 ? -19.974 -14.143 25.283 1.00 69.19 89 GLY A O 1
ATOM 736 N N . THR A 1 90 ? -19.087 -12.124 24.871 1.00 67.50 90 THR A N 1
ATOM 737 C CA . THR A 1 90 ? -19.839 -11.783 23.655 1.00 67.50 90 THR A CA 1
ATOM 738 C C . THR A 1 90 ? -19.006 -11.807 22.362 1.00 67.50 90 THR A C 1
ATOM 740 O O . THR A 1 90 ? -19.550 -11.490 21.310 1.00 67.50 90 THR A O 1
ATOM 743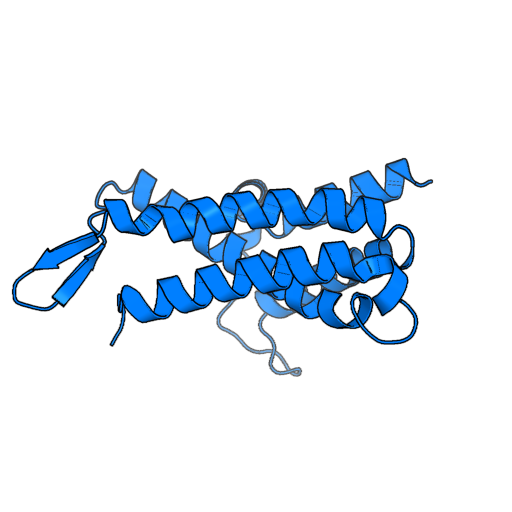 N N . GLY A 1 91 ? -17.713 -12.167 22.407 1.00 77.19 91 GLY A N 1
ATOM 744 C CA . GLY A 1 91 ? -16.844 -12.263 21.223 1.00 77.19 91 GLY A CA 1
ATOM 745 C C . GLY A 1 91 ? -15.446 -11.656 21.400 1.00 77.19 91 GLY A C 1
ATOM 746 O O . GLY A 1 91 ? -15.038 -11.279 22.503 1.00 77.19 91 GLY A O 1
ATOM 747 N N . HIS A 1 92 ? -14.704 -11.561 20.294 1.00 83.75 92 HIS A N 1
ATOM 748 C CA . HIS A 1 92 ? -13.403 -10.892 20.232 1.00 83.75 92 HIS A CA 1
ATOM 749 C C . HIS A 1 92 ? -13.594 -9.398 19.969 1.00 83.75 92 HIS A C 1
ATOM 751 O O . HIS A 1 92 ? -14.351 -9.010 19.084 1.00 83.75 92 HIS A O 1
ATOM 757 N N . ARG A 1 93 ? -12.900 -8.549 20.730 1.00 86.31 93 ARG A N 1
ATOM 758 C CA . ARG A 1 93 ? -12.897 -7.097 20.510 1.00 86.31 93 ARG A CA 1
ATOM 759 C C . ARG A 1 93 ? -11.487 -6.537 20.561 1.00 86.31 93 ARG A C 1
ATOM 761 O O . ARG A 1 93 ? -10.667 -6.993 21.355 1.00 86.31 93 ARG A O 1
ATOM 768 N N . LEU A 1 94 ? -11.235 -5.510 19.760 1.00 89.56 94 LEU A N 1
ATOM 769 C CA . LEU A 1 94 ? -9.991 -4.754 19.802 1.00 89.56 94 LEU A CA 1
ATOM 770 C C . LEU A 1 94 ? -10.037 -3.744 20.958 1.00 89.56 94 LEU A C 1
ATOM 772 O O . LEU A 1 94 ? -10.962 -2.941 21.053 1.00 89.56 94 LEU A O 1
ATOM 776 N N . ASN A 1 95 ? -9.056 -3.794 21.853 1.00 91.25 95 ASN A N 1
ATOM 777 C CA . ASN A 1 95 ? -8.958 -2.949 23.041 1.00 91.25 95 ASN A CA 1
ATOM 778 C C . ASN A 1 95 ? -7.930 -1.826 22.841 1.00 91.25 95 ASN A C 1
ATOM 780 O O . ASN A 1 95 ? -6.944 -1.729 23.569 1.00 91.25 95 ASN A O 1
ATOM 784 N N . ILE A 1 96 ? -8.168 -0.992 21.829 1.00 90.31 96 ILE A N 1
ATOM 785 C CA . ILE A 1 96 ? -7.396 0.224 21.549 1.00 90.31 96 ILE A CA 1
ATOM 786 C C . ILE A 1 96 ? -8.353 1.396 21.737 1.00 90.31 96 ILE A C 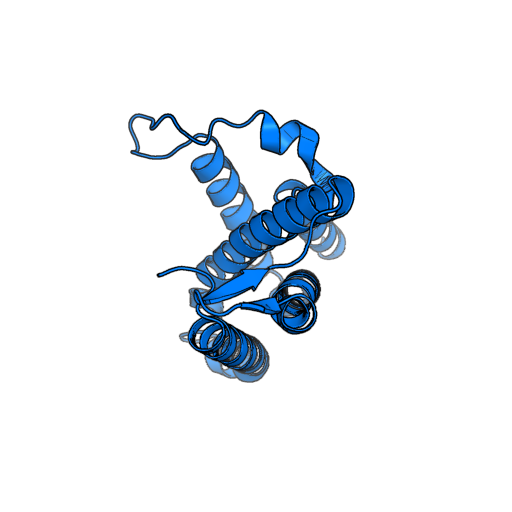1
ATOM 788 O O . ILE A 1 96 ? -9.231 1.626 20.912 1.00 90.31 96 ILE A O 1
ATOM 792 N N . THR A 1 97 ? -8.237 2.076 22.875 1.00 88.69 97 THR A N 1
ATOM 793 C CA . THR A 1 97 ? -9.222 3.074 23.323 1.00 88.69 97 THR A CA 1
ATOM 794 C C . THR A 1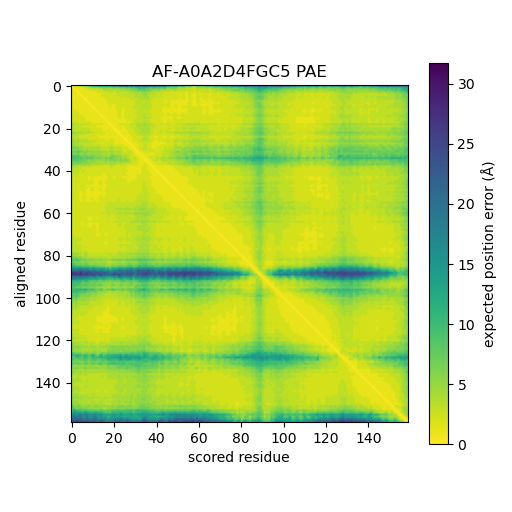 97 ? -8.678 4.496 23.360 1.00 88.69 97 THR A C 1
ATO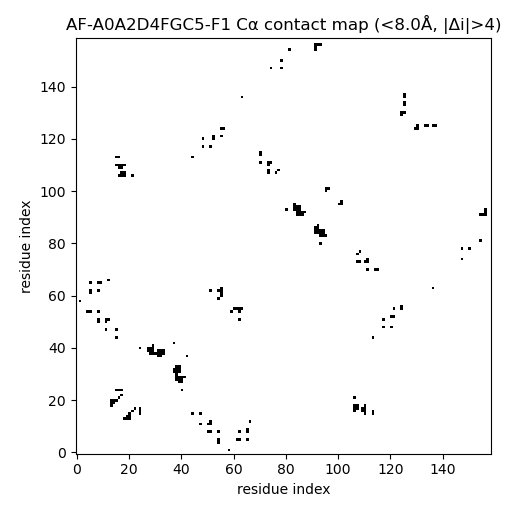M 796 O O . THR A 1 97 ? -9.463 5.440 23.370 1.00 88.69 97 THR A O 1
ATOM 799 N N . ALA A 1 98 ? -7.355 4.672 23.375 1.00 93.38 98 ALA A N 1
ATOM 800 C CA . ALA A 1 98 ? -6.751 5.993 23.301 1.00 93.38 98 ALA A CA 1
ATOM 801 C C . ALA A 1 98 ? -7.002 6.598 21.912 1.00 93.38 98 ALA A C 1
ATOM 803 O O . ALA A 1 98 ? -6.701 5.975 20.895 1.00 93.38 98 ALA A O 1
ATOM 804 N N . GLU A 1 99 ? -7.534 7.821 21.873 1.00 92.44 99 GLU A N 1
ATOM 805 C CA . GLU A 1 99 ? -7.945 8.499 20.635 1.00 92.44 99 GLU A CA 1
ATOM 806 C C . GLU A 1 99 ? -6.810 8.580 19.606 1.00 92.44 99 GLU A C 1
ATOM 808 O O . GLU A 1 99 ? -6.989 8.224 18.443 1.00 92.44 99 GLU A O 1
ATOM 813 N N . ASN A 1 100 ? -5.610 8.957 20.054 1.00 92.62 100 ASN A N 1
ATOM 814 C CA . ASN A 1 100 ? -4.431 9.034 19.193 1.00 92.62 100 ASN A CA 1
ATOM 815 C C . ASN A 1 100 ? -4.031 7.668 18.622 1.00 92.62 100 ASN A C 1
ATOM 817 O O . ASN A 1 100 ? -3.666 7.581 17.451 1.00 92.62 100 ASN A O 1
ATOM 821 N N . ASP A 1 101 ? -4.117 6.601 19.417 1.00 92.75 101 ASP A N 1
ATOM 822 C CA . ASP A 1 101 ? -3.775 5.252 18.958 1.00 92.75 101 ASP A CA 1
ATOM 823 C C . ASP A 1 101 ? -4.830 4.722 17.984 1.00 92.75 101 ASP A C 1
ATOM 825 O O . ASP A 1 101 ? -4.483 4.120 16.970 1.00 92.75 101 ASP A O 1
ATOM 829 N N . CYS A 1 102 ? -6.108 5.017 18.237 1.00 92.56 102 CYS A N 1
ATOM 830 C CA . CYS A 1 102 ? -7.206 4.704 17.328 1.00 92.56 102 CYS A CA 1
ATOM 831 C C . CYS A 1 102 ? -7.034 5.423 15.982 1.00 92.56 102 CYS A C 1
ATOM 833 O O . CYS A 1 102 ? -7.087 4.783 14.932 1.00 92.56 102 CYS A O 1
ATOM 835 N N . ARG A 1 103 ? -6.726 6.728 15.998 1.00 92.25 103 ARG A N 1
ATOM 836 C CA . ARG A 1 103 ? -6.461 7.510 14.781 1.00 92.25 103 ARG A CA 1
ATOM 837 C C . ARG A 1 103 ? -5.256 6.971 14.011 1.00 92.25 103 ARG A C 1
ATOM 839 O O . ARG A 1 103 ? -5.339 6.781 12.802 1.00 92.25 103 ARG A O 1
ATOM 846 N N . ARG A 1 104 ? -4.144 6.679 14.694 1.00 92.94 104 ARG A N 1
ATOM 847 C CA . ARG A 1 104 ? -2.939 6.111 14.061 1.00 92.94 104 ARG A CA 1
ATOM 848 C C . ARG A 1 104 ? -3.201 4.738 13.457 1.00 92.94 104 ARG A C 1
ATOM 850 O O . ARG A 1 104 ? -2.708 4.453 12.364 1.00 92.94 104 ARG A O 1
ATOM 857 N N . LEU A 1 105 ? -3.967 3.899 14.152 1.00 94.44 105 LEU A N 1
ATOM 858 C CA . LEU A 1 105 ? -4.378 2.605 13.631 1.00 94.44 105 LEU A CA 1
ATOM 859 C C . LEU A 1 105 ? -5.257 2.772 12.393 1.00 94.44 105 LEU A C 1
ATOM 861 O O . LEU A 1 105 ? -4.998 2.127 11.385 1.00 94.44 105 LEU A O 1
ATOM 865 N N . HIS A 1 106 ? -6.250 3.658 12.449 1.00 93.75 106 HIS A N 1
ATOM 866 C CA . HIS A 1 106 ? -7.123 3.947 11.318 1.00 93.75 106 HIS A CA 1
ATOM 867 C C . HIS A 1 106 ? -6.319 4.371 10.080 1.00 93.75 106 HIS A C 1
ATOM 869 O O . HIS A 1 106 ? -6.473 3.755 9.027 1.00 93.75 106 HIS A O 1
ATOM 875 N N . CYS A 1 107 ? -5.388 5.323 10.220 1.00 95.69 107 CYS A N 1
ATOM 876 C CA . CYS A 1 107 ? -4.490 5.710 9.128 1.00 95.69 107 CYS A CA 1
ATOM 877 C C . CYS A 1 107 ? -3.662 4.520 8.615 1.00 95.69 107 CYS A C 1
ATOM 879 O O . CYS A 1 107 ? -3.601 4.297 7.413 1.00 95.69 107 CYS A O 1
ATOM 881 N N . SER A 1 108 ? -3.084 3.707 9.509 1.00 96.25 108 SER A N 1
ATOM 882 C CA . SER A 1 108 ? -2.265 2.547 9.111 1.00 96.25 108 SER A CA 1
ATOM 883 C C . SER A 1 108 ? -3.078 1.477 8.366 1.00 96.25 108 SER A C 1
ATOM 885 O O . SER A 1 108 ? -2.572 0.836 7.451 1.00 96.25 108 SER A O 1
ATOM 887 N N . LEU A 1 109 ? -4.351 1.278 8.726 1.00 95.62 109 LEU A N 1
ATOM 888 C CA . LEU A 1 109 ? -5.246 0.353 8.022 1.00 95.62 109 LEU A CA 1
ATOM 889 C C . LEU A 1 109 ? -5.658 0.884 6.643 1.00 95.62 109 LEU A C 1
ATOM 891 O O . LEU A 1 109 ? -5.757 0.098 5.700 1.00 95.62 109 LEU A O 1
ATOM 895 N N . ARG A 1 110 ? -5.865 2.201 6.503 1.00 96.62 110 ARG A N 1
ATOM 896 C CA . ARG A 1 110 ? -6.099 2.829 5.192 1.00 96.62 110 ARG A CA 1
ATOM 897 C C . ARG A 1 110 ? -4.861 2.723 4.303 1.00 96.62 110 ARG A C 1
ATOM 899 O O . ARG A 1 110 ? -4.986 2.302 3.158 1.00 96.62 110 ARG A O 1
ATOM 906 N N . ASP A 1 111 ? -3.678 2.989 4.852 1.00 97.88 111 ASP A N 1
ATOM 907 C CA . ASP A 1 111 ? -2.398 2.830 4.149 1.00 97.88 111 ASP A CA 1
ATOM 908 C C . ASP A 1 111 ? -2.198 1.389 3.690 1.00 97.88 111 ASP A C 1
ATOM 910 O O . ASP A 1 111 ? -1.857 1.145 2.533 1.00 97.88 111 ASP A O 1
ATOM 914 N N . LEU A 1 112 ? -2.477 0.422 4.569 1.00 97.44 112 LEU A N 1
ATOM 915 C CA . LEU A 1 112 ? -2.425 -0.989 4.218 1.00 97.44 112 LEU A CA 1
ATOM 916 C C . LEU A 1 112 ? -3.371 -1.322 3.055 1.00 97.44 112 LEU A C 1
ATOM 918 O O . LEU A 1 112 ? -2.974 -2.044 2.144 1.00 97.44 112 LEU A O 1
ATOM 922 N N . SER A 1 113 ? -4.595 -0.790 3.056 1.00 96.25 113 SER A N 1
ATOM 923 C CA . SER A 1 113 ? -5.547 -0.982 1.956 1.00 96.25 113 SER A CA 1
ATOM 924 C C . SER A 1 113 ? -5.003 -0.449 0.624 1.00 96.25 113 SER A C 1
ATOM 926 O O . SER A 1 113 ? -5.016 -1.169 -0.377 1.00 96.25 113 SER A O 1
ATOM 928 N N . SER A 1 114 ? -4.457 0.772 0.606 1.00 97.25 114 SER A N 1
ATOM 929 C CA . SER A 1 114 ? -3.833 1.361 -0.589 1.00 97.25 114 SER A CA 1
ATOM 930 C C . SER A 1 114 ? -2.639 0.536 -1.085 1.00 97.25 114 SER A C 1
ATOM 932 O O . SER A 1 114 ? -2.502 0.283 -2.282 1.00 97.25 114 SER A O 1
ATOM 934 N N . LEU A 1 115 ? -1.788 0.058 -0.172 1.00 97.50 115 LEU A N 1
ATOM 935 C CA . LEU A 1 115 ? -0.611 -0.748 -0.509 1.00 97.50 115 LEU A CA 1
ATOM 936 C C . LEU A 1 115 ? -0.983 -2.149 -1.009 1.00 97.50 115 LEU A C 1
ATOM 938 O O . LEU A 1 115 ? -0.340 -2.660 -1.922 1.00 97.50 115 LEU A O 1
ATOM 942 N N . LEU A 1 116 ? -2.036 -2.770 -0.471 1.00 96.81 116 LEU A N 1
ATOM 943 C CA . LEU A 1 116 ? -2.557 -4.037 -0.993 1.00 96.81 116 LEU A CA 1
ATOM 944 C C . LEU A 1 116 ? -3.109 -3.876 -2.414 1.00 96.81 116 LEU A C 1
ATOM 946 O O . LEU A 1 116 ? -2.894 -4.752 -3.252 1.00 96.81 116 LEU A O 1
ATOM 950 N N . GLN A 1 117 ? -3.753 -2.745 -2.715 1.00 96.62 117 GLN A N 1
ATOM 951 C CA . GLN A 1 117 ? -4.157 -2.416 -4.084 1.00 96.62 117 GLN A CA 1
ATOM 952 C C . GLN A 1 117 ? -2.943 -2.213 -4.997 1.00 96.62 117 GLN A C 1
ATOM 954 O O . GLN A 1 117 ? -2.951 -2.707 -6.124 1.00 96.62 117 GLN A O 1
ATOM 959 N N . ALA A 1 118 ? -1.868 -1.586 -4.505 1.00 95.38 118 ALA A N 1
ATOM 960 C CA . ALA A 1 118 ? -0.608 -1.487 -5.241 1.00 95.38 118 ALA A CA 1
ATOM 961 C C . ALA A 1 118 ? -0.054 -2.877 -5.587 1.00 95.38 118 ALA A C 1
ATOM 963 O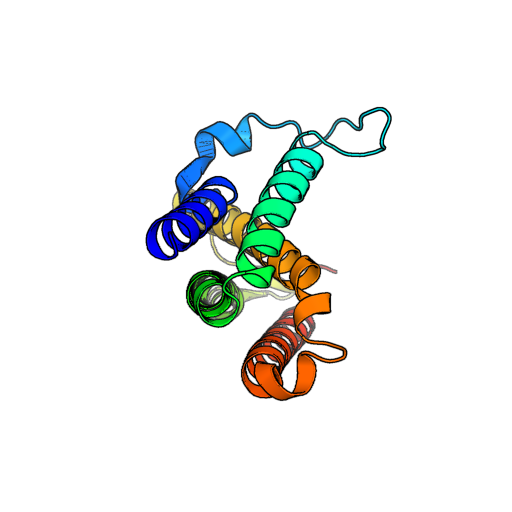 O . ALA A 1 118 ? 0.242 -3.153 -6.745 1.00 95.38 118 ALA A O 1
ATOM 964 N N . VAL A 1 119 ? 0.008 -3.792 -4.615 1.00 94.31 119 VAL A N 1
ATOM 965 C CA . VAL A 1 119 ? 0.434 -5.184 -4.842 1.00 94.31 119 VAL A CA 1
ATOM 966 C C . VAL A 1 119 ? -0.452 -5.883 -5.873 1.00 94.31 119 VAL A C 1
ATOM 968 O O . VAL A 1 119 ? 0.069 -6.531 -6.779 1.00 94.31 119 VAL A O 1
ATOM 971 N N . GLY A 1 120 ? -1.775 -5.726 -5.767 1.00 93.94 120 GLY A N 1
ATOM 972 C CA . GLY A 1 120 ? -2.727 -6.276 -6.732 1.00 93.94 120 GLY A CA 1
ATOM 973 C C . GLY A 1 120 ? -2.482 -5.750 -8.146 1.00 93.94 120 GLY A C 1
ATOM 974 O O . GLY A 1 120 ? -2.431 -6.532 -9.093 1.00 93.94 120 GLY A O 1
ATOM 975 N N . ARG A 1 121 ? -2.225 -4.445 -8.286 1.00 93.81 121 ARG A N 1
ATOM 976 C CA . ARG A 1 121 ? -1.895 -3.828 -9.575 1.00 93.81 121 ARG A CA 1
ATOM 977 C C . ARG A 1 121 ? -0.588 -4.358 -10.162 1.00 93.81 121 ARG A C 1
ATOM 979 O O . ARG A 1 121 ? -0.470 -4.464 -11.382 1.00 93.81 121 ARG A O 1
ATOM 986 N N . LEU A 1 122 ? 0.375 -4.703 -9.307 1.00 90.56 122 LEU A N 1
ATOM 987 C CA . LEU A 1 122 ? 1.661 -5.257 -9.717 1.00 90.56 122 LEU A CA 1
ATOM 988 C C . LEU A 1 122 ? 1.634 -6.769 -9.989 1.00 90.56 122 LEU A C 1
ATOM 990 O O . LEU A 1 122 ? 2.640 -7.305 -10.449 1.00 90.56 122 LEU A O 1
ATOM 994 N N . ALA A 1 123 ? 0.516 -7.463 -9.747 1.00 90.19 123 ALA A N 1
ATOM 995 C CA . ALA A 1 123 ? 0.421 -8.917 -9.891 1.00 90.19 123 ALA A CA 1
ATOM 996 C C . ALA A 1 123 ? 0.851 -9.413 -11.283 1.00 90.19 123 ALA A C 1
ATOM 998 O O . ALA A 1 123 ? 1.548 -10.419 -11.396 1.00 90.19 123 ALA A O 1
ATOM 999 N N . GLU A 1 124 ? 0.512 -8.667 -12.336 1.00 88.06 124 GLU A N 1
ATOM 1000 C CA . GLU A 1 124 ? 0.860 -8.988 -13.728 1.00 88.06 124 GLU A CA 1
ATOM 1001 C C . GLU A 1 124 ? 2.380 -9.090 -13.939 1.00 88.06 124 GLU A C 1
ATOM 1003 O O . GLU A 1 124 ? 2.854 -9.953 -14.679 1.00 88.06 124 GLU A O 1
ATOM 1008 N N . TYR A 1 125 ? 3.165 -8.289 -13.211 1.00 87.50 125 TYR A N 1
ATOM 1009 C CA . TYR A 1 125 ? 4.628 -8.288 -13.273 1.00 87.50 125 TYR A CA 1
ATOM 1010 C C . TYR A 1 125 ? 5.271 -9.509 -12.615 1.00 87.50 125 TYR A C 1
ATOM 1012 O O . TYR A 1 125 ? 6.461 -9.745 -12.826 1.00 87.50 125 TYR A O 1
ATOM 1020 N N . PHE A 1 126 ? 4.512 -10.290 -11.854 1.00 86.38 126 PHE A N 1
ATOM 1021 C CA . PHE A 1 126 ? 4.949 -11.549 -11.260 1.00 86.38 126 PHE A CA 1
ATOM 1022 C C . PHE A 1 126 ? 4.468 -12.762 -12.061 1.00 86.38 126 PHE A C 1
ATOM 1024 O O . PHE A 1 126 ? 4.475 -13.873 -11.547 1.00 86.38 126 PHE A O 1
ATOM 1031 N N . THR A 1 127 ? 4.032 -12.578 -13.308 1.00 86.44 127 THR A N 1
ATOM 1032 C CA . THR A 1 127 ? 3.525 -13.663 -14.158 1.00 86.44 127 THR A CA 1
ATOM 1033 C C . THR A 1 127 ? 4.165 -13.636 -15.548 1.00 86.44 127 THR A C 1
ATOM 1035 O O . THR A 1 127 ? 5.005 -12.783 -15.846 1.00 86.44 127 THR A O 1
ATOM 1038 N N . GLY A 1 128 ? 3.803 -14.607 -16.392 1.00 85.94 128 GLY A N 1
ATOM 1039 C CA . GLY A 1 128 ? 4.254 -14.683 -17.782 1.00 85.94 128 GLY A CA 1
ATOM 1040 C C . GLY A 1 128 ? 5.773 -14.800 -17.917 1.00 85.94 128 GLY A C 1
ATOM 1041 O O . GLY A 1 128 ? 6.432 -15.470 -17.120 1.00 85.94 128 GLY A O 1
ATOM 1042 N N . ASP A 1 129 ? 6.326 -14.117 -18.918 1.00 84.38 129 ASP A N 1
ATOM 1043 C CA . ASP A 1 129 ? 7.747 -14.207 -19.280 1.00 84.38 129 ASP A CA 1
ATOM 1044 C C . ASP A 1 129 ? 8.687 -13.694 -18.177 1.00 84.38 129 ASP A C 1
ATOM 1046 O O . ASP A 1 129 ? 9.837 -14.123 -18.078 1.00 84.38 129 ASP A O 1
ATOM 1050 N N . MET A 1 130 ? 8.193 -12.817 -17.297 1.00 81.81 130 MET A N 1
ATOM 1051 C CA . MET A 1 130 ? 8.977 -12.250 -16.195 1.00 81.81 130 MET A CA 1
ATOM 1052 C C . MET A 1 130 ? 8.944 -13.101 -14.920 1.00 81.81 130 MET A C 1
ATOM 1054 O O . MET A 1 130 ? 9.705 -12.825 -13.989 1.00 81.81 130 MET A O 1
ATOM 1058 N N . PHE A 1 131 ? 8.107 -14.144 -14.867 1.00 85.50 131 PHE A N 1
ATOM 1059 C CA . PHE A 1 131 ? 7.911 -14.962 -13.668 1.00 85.50 131 PHE A CA 1
ATOM 1060 C C . PHE A 1 131 ? 9.211 -15.583 -13.157 1.00 85.50 131 PHE A C 1
ATOM 1062 O O . PHE A 1 131 ? 9.528 -15.459 -11.978 1.00 85.50 131 PHE A O 1
ATOM 1069 N N . ALA A 1 132 ? 9.998 -16.207 -14.039 1.00 88.44 132 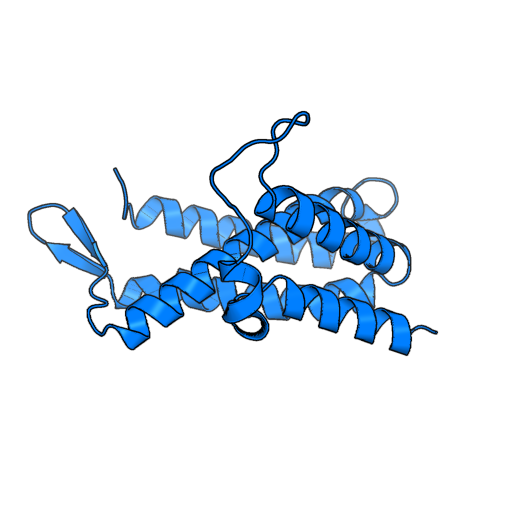ALA A N 1
ATOM 1070 C CA . ALA A 1 132 ? 11.224 -16.896 -13.637 1.00 88.44 132 ALA A CA 1
ATOM 1071 C C . ALA A 1 132 ? 12.240 -15.944 -12.983 1.00 88.44 132 ALA A C 1
ATOM 1073 O O . ALA A 1 132 ? 12.872 -16.299 -11.991 1.00 88.44 132 ALA A O 1
ATOM 1074 N N . ALA A 1 133 ? 12.356 -14.717 -13.500 1.00 88.81 133 ALA A N 1
ATOM 1075 C C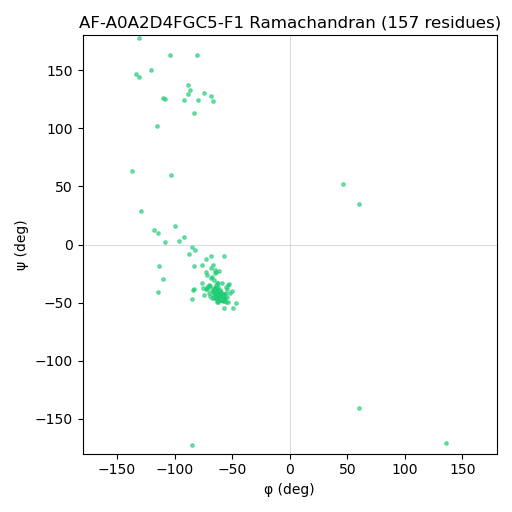A . ALA A 1 133 ? 13.261 -13.703 -12.964 1.00 88.81 133 ALA A CA 1
ATOM 1076 C C . ALA A 1 133 ? 12.781 -13.111 -11.628 1.00 88.81 133 ALA A C 1
ATOM 1078 O O . ALA A 1 133 ? 13.591 -12.591 -10.867 1.00 88.81 133 ALA A O 1
ATOM 1079 N N . ARG A 1 134 ? 11.474 -13.179 -11.344 1.00 88.38 134 ARG A N 1
ATOM 1080 C CA . ARG A 1 134 ? 10.827 -12.516 -10.198 1.00 88.38 134 ARG A CA 1
ATOM 1081 C C . ARG A 1 134 ? 10.183 -13.495 -9.220 1.00 88.38 134 ARG A C 1
ATOM 1083 O O . ARG A 1 134 ? 9.428 -13.088 -8.343 1.00 88.38 134 ARG A O 1
ATOM 1090 N N . PHE A 1 135 ? 10.483 -14.785 -9.354 1.00 91.06 135 PHE A N 1
ATOM 1091 C CA . PHE A 1 135 ? 9.870 -15.838 -8.552 1.00 91.06 135 PHE A CA 1
ATOM 1092 C C . PHE A 1 135 ? 10.068 -15.612 -7.051 1.00 91.06 135 PHE A C 1
ATOM 1094 O O . PHE A 1 135 ? 9.123 -15.756 -6.286 1.00 91.06 135 PHE A O 1
ATOM 1101 N N . SER A 1 136 ? 11.279 -15.225 -6.635 1.00 92.12 136 SER A N 1
ATOM 1102 C CA . SER A 1 136 ? 11.592 -14.969 -5.223 1.00 92.12 136 SER A CA 1
ATOM 1103 C C . SER A 1 136 ? 10.741 -13.836 -4.643 1.00 92.12 136 SER A C 1
ATOM 1105 O O . SER A 1 136 ? 10.184 -13.969 -3.553 1.00 92.12 136 SER A O 1
ATOM 1107 N N . ASP A 1 137 ? 10.604 -12.740 -5.387 1.00 92.56 137 ASP A N 1
ATOM 1108 C CA . ASP A 1 137 ? 9.818 -11.575 -4.980 1.00 92.56 137 ASP A CA 1
ATOM 1109 C C . ASP A 1 137 ? 8.328 -11.935 -4.900 1.00 92.56 137 ASP A C 1
ATOM 1111 O O . ASP A 1 137 ? 7.667 -11.678 -3.892 1.00 92.56 137 ASP A O 1
ATOM 1115 N N . ALA A 1 138 ? 7.821 -12.626 -5.927 1.00 92.25 138 ALA A N 1
ATOM 1116 C CA . ALA A 1 138 ? 6.447 -13.114 -5.985 1.00 92.25 138 ALA A CA 1
ATOM 1117 C C . ALA A 1 138 ? 6.125 -14.062 -4.822 1.00 92.25 138 ALA A C 1
ATOM 1119 O O . ALA A 1 138 ? 5.107 -13.900 -4.149 1.00 92.25 138 ALA A O 1
ATOM 1120 N N . LEU A 1 139 ? 7.007 -15.032 -4.561 1.00 94.31 139 LEU A N 1
ATOM 1121 C CA . LEU A 1 139 ? 6.862 -15.984 -3.466 1.00 94.31 139 LEU A CA 1
ATOM 1122 C C . LEU A 1 139 ? 6.809 -15.255 -2.122 1.00 94.31 139 LEU A C 1
ATOM 1124 O O . LEU A 1 139 ? 5.904 -15.513 -1.336 1.00 94.31 139 LEU A O 1
ATOM 1128 N N . THR A 1 140 ? 7.708 -14.293 -1.901 1.00 93.62 140 THR A N 1
ATOM 1129 C CA . THR A 1 140 ? 7.750 -13.496 -0.666 1.00 93.62 140 THR A CA 1
ATOM 1130 C C . THR A 1 140 ? 6.432 -12.750 -0.434 1.00 93.62 140 THR A C 1
ATOM 1132 O O . THR A 1 140 ? 5.890 -12.760 0.675 1.00 93.62 140 THR A O 1
ATOM 1135 N N . VAL A 1 141 ? 5.875 -12.132 -1.482 1.00 93.75 141 VAL A N 1
ATOM 1136 C CA . VAL A 1 141 ? 4.568 -11.461 -1.410 1.00 93.75 141 VAL A CA 1
ATOM 1137 C C . VAL A 1 141 ? 3.463 -12.461 -1.079 1.00 93.75 141 VAL A C 1
ATOM 1139 O O . VAL A 1 141 ? 2.690 -12.230 -0.149 1.00 93.75 141 VAL A O 1
ATOM 1142 N N . VAL A 1 142 ? 3.393 -13.584 -1.797 1.00 94.62 142 VAL A N 1
ATOM 1143 C CA . VAL A 1 142 ? 2.343 -14.595 -1.608 1.00 94.62 142 VAL A CA 1
ATOM 1144 C C . VAL A 1 142 ? 2.400 -15.206 -0.211 1.00 94.62 142 VAL A C 1
ATOM 1146 O O . VAL A 1 142 ? 1.373 -15.261 0.464 1.00 94.62 142 VAL A O 1
ATOM 1149 N N . GLU A 1 143 ? 3.576 -15.615 0.265 1.00 95.62 143 GLU A N 1
ATOM 1150 C CA . GLU A 1 143 ? 3.764 -16.146 1.620 1.00 95.62 143 GLU A CA 1
ATOM 1151 C C . GLU A 1 143 ? 3.259 -15.162 2.674 1.00 95.62 143 GLU A C 1
ATOM 1153 O O . GLU A 1 143 ? 2.577 -15.537 3.638 1.00 95.62 143 GLU A O 1
ATOM 1158 N N . ARG A 1 144 ? 3.551 -13.875 2.469 1.00 94.81 144 ARG A N 1
ATOM 1159 C CA . ARG A 1 144 ? 3.125 -12.833 3.386 1.00 94.81 144 ARG A CA 1
ATOM 1160 C C . ARG A 1 144 ? 1.613 -12.620 3.358 1.00 94.81 144 ARG A C 1
ATOM 1162 O O . ARG A 1 144 ? 1.005 -12.552 4.426 1.00 94.81 144 ARG A O 1
ATOM 1169 N N . LEU A 1 145 ? 1.000 -12.570 2.177 1.00 95.12 145 LEU A N 1
ATOM 1170 C CA . LEU A 1 145 ? -0.453 -12.446 2.033 1.00 95.12 145 LEU A CA 1
ATOM 1171 C C . LEU A 1 145 ? -1.182 -13.650 2.640 1.00 95.12 145 LEU A C 1
ATOM 1173 O O . LEU A 1 145 ? -2.135 -13.460 3.391 1.00 95.12 145 LEU A O 1
ATOM 1177 N N . VAL A 1 146 ? -0.688 -14.874 2.425 1.00 96.12 146 VAL A N 1
ATOM 1178 C CA . VAL A 1 146 ? -1.245 -16.091 3.040 1.00 96.12 146 VAL A CA 1
ATOM 1179 C C . VAL A 1 146 ? -1.239 -15.985 4.563 1.00 96.12 146 VAL A C 1
ATOM 1181 O O . VAL A 1 146 ? -2.263 -16.238 5.200 1.00 96.12 146 VAL A O 1
ATOM 1184 N N . LYS A 1 147 ? -0.122 -15.557 5.167 1.00 94.75 147 LYS A N 1
ATOM 1185 C CA . LYS A 1 147 ? -0.036 -15.349 6.621 1.00 94.75 147 LYS A CA 1
ATOM 1186 C C . LYS A 1 147 ? -1.095 -14.359 7.119 1.00 94.75 147 LYS A C 1
ATOM 1188 O O . LYS A 1 147 ? -1.719 -14.594 8.151 1.00 94.75 147 LYS A O 1
ATOM 1193 N N . VAL A 1 148 ? -1.304 -13.270 6.386 1.00 93.50 148 VAL A N 1
ATOM 1194 C CA . VAL A 1 148 ? -2.250 -12.198 6.730 1.00 93.50 148 VAL A CA 1
ATOM 1195 C C . VAL A 1 148 ? -3.698 -12.667 6.600 1.00 93.50 148 VAL A C 1
ATOM 1197 O O . VAL A 1 148 ? -4.502 -12.401 7.490 1.00 93.50 148 VAL A O 1
ATOM 1200 N N . THR A 1 149 ? -4.030 -13.425 5.554 1.00 92.50 149 THR A N 1
ATOM 1201 C CA . THR A 1 149 ? -5.366 -14.011 5.370 1.00 92.50 149 THR A CA 1
ATOM 1202 C C . THR A 1 149 ? -5.679 -15.065 6.433 1.00 92.50 149 THR A C 1
ATOM 1204 O O . THR A 1 149 ? -6.789 -15.090 6.972 1.00 92.50 149 THR A O 1
ATOM 1207 N N . LEU A 1 150 ? -4.703 -15.914 6.780 1.00 93.00 150 LEU A N 1
ATOM 1208 C CA . LEU A 1 150 ? -4.839 -16.887 7.869 1.00 93.00 150 LEU A CA 1
ATOM 1209 C C . LEU A 1 150 ? -5.082 -16.185 9.204 1.00 93.00 150 LEU A C 1
ATOM 1211 O O . LEU A 1 150 ? -5.999 -16.560 9.932 1.00 93.00 150 LEU A O 1
ATOM 1215 N N . TYR A 1 151 ? -4.302 -15.142 9.491 1.00 92.19 151 TYR A N 1
ATOM 1216 C CA . TYR A 1 151 ? -4.496 -14.295 10.659 1.00 92.19 151 TYR A CA 1
ATOM 1217 C C . TYR A 1 151 ? -5.909 -13.690 10.673 1.00 92.19 151 TYR A C 1
ATOM 1219 O O . TYR A 1 151 ? -6.664 -13.952 11.606 1.00 92.19 151 TYR A O 1
ATOM 1227 N N . GLY A 1 152 ? -6.330 -12.999 9.608 1.00 89.31 152 GLY A N 1
ATOM 1228 C CA . GLY A 1 152 ? -7.671 -12.411 9.488 1.00 89.31 152 GLY A CA 1
ATOM 1229 C C . GLY A 1 152 ? -8.808 -13.404 9.769 1.00 89.31 152 GLY A C 1
ATOM 1230 O O . GLY A 1 152 ? -9.744 -13.097 10.509 1.00 89.31 152 GLY A O 1
ATOM 1231 N N . SER A 1 153 ? -8.674 -14.631 9.257 1.00 87.38 153 SER A N 1
ATOM 1232 C CA . SER A 1 153 ? -9.650 -15.716 9.439 1.00 87.38 153 SER A CA 1
ATOM 1233 C C . SER A 1 153 ? -9.749 -16.221 10.886 1.00 87.38 153 SER A C 1
ATOM 1235 O O . SER A 1 153 ? -10.793 -16.734 11.295 1.00 87.38 153 SER A O 1
ATOM 1237 N N . GLN A 1 154 ? -8.671 -16.103 11.668 1.00 86.38 154 GLN A N 1
ATOM 1238 C CA . GLN A 1 154 ? -8.619 -16.560 13.060 1.00 86.38 154 GLN A CA 1
ATOM 1239 C C . GLN A 1 154 ? -9.214 -15.542 14.031 1.00 86.38 154 GLN A C 1
ATOM 1241 O O . GLN A 1 154 ? -9.873 -15.933 14.990 1.00 86.38 154 GLN A O 1
ATOM 1246 N N . ILE A 1 155 ? -8.988 -14.249 13.794 1.00 83.62 155 ILE A N 1
ATOM 1247 C CA . ILE A 1 155 ? -9.323 -13.219 14.782 1.00 83.62 155 ILE A CA 1
ATOM 1248 C C . ILE A 1 155 ? -10.823 -12.923 14.828 1.00 83.62 155 ILE A C 1
ATOM 1250 O O . ILE A 1 155 ? -11.343 -12.589 15.890 1.00 83.62 155 ILE A O 1
ATOM 1254 N N . LYS A 1 156 ? -11.510 -13.016 13.677 1.00 75.88 156 LYS A N 1
ATOM 1255 C CA . LYS A 1 156 ? -12.959 -12.773 13.544 1.00 75.88 156 LYS A CA 1
ATOM 1256 C C . LYS A 1 156 ? -13.422 -11.493 14.262 1.00 75.88 156 LYS A C 1
ATOM 1258 O O . LYS A 1 156 ? -14.340 -11.522 15.075 1.00 75.88 156 LYS A O 1
ATOM 1263 N N . LEU A 1 157 ? -12.755 -10.367 13.979 1.00 72.56 157 LEU A N 1
ATOM 1264 C CA . LEU A 1 157 ? -13.108 -9.051 14.547 1.00 72.56 157 LEU A CA 1
ATOM 1265 C C . LEU A 1 157 ? -14.465 -8.524 14.061 1.00 72.56 157 LEU A C 1
ATOM 1267 O O . LEU A 1 157 ? -15.028 -7.623 14.676 1.00 72.56 157 LEU A O 1
ATOM 1271 N N . TYR A 1 158 ? -14.971 -9.085 12.967 1.00 65.88 158 TYR A N 1
ATOM 1272 C CA . TYR A 1 158 ? -16.247 -8.751 12.354 1.00 65.88 158 TYR A CA 1
ATOM 1273 C C . TYR A 1 158 ? -17.004 -10.061 12.093 1.00 65.88 158 TYR A C 1
ATOM 1275 O O . TYR A 1 158 ? -16.369 -11.082 11.806 1.00 65.88 158 TYR A O 1
ATOM 1283 N N . ASN A 1 159 ? -18.329 -10.031 12.255 1.00 54.97 159 ASN A N 1
ATOM 1284 C CA . ASN A 1 159 ? -19.223 -11.165 11.993 1.00 54.97 159 ASN A CA 1
ATOM 1285 C C . ASN A 1 159 ? -19.633 -11.219 10.525 1.00 54.97 159 ASN A C 1
ATOM 1287 O O . ASN A 1 159 ? -19.914 -10.132 9.973 1.00 54.97 159 ASN A O 1
#

Solvent-accessible surface area (backbone atoms only — not comparable to full-atom values): 8919 Å² total; per-residue (Å²): 111,67,69,58,49,53,48,49,43,50,52,48,55,40,58,67,19,42,89,73,27,40,77,66,63,71,69,42,47,77,81,59,65,50,98,85,71,38,24,55,40,54,51,54,49,52,56,49,41,51,53,47,44,54,42,32,74,76,39,45,70,60,40,47,66,58,48,49,58,60,45,47,56,36,49,50,54,61,67,55,45,63,83,39,49,44,81,49,103,88,46,51,41,77,67,69,80,54,66,71,59,42,51,51,48,51,34,42,52,52,29,37,51,49,45,52,50,43,53,61,69,44,46,69,66,49,35,78,93,44,19,81,84,30,43,70,60,43,49,54,51,50,57,51,49,52,54,50,53,54,48,57,70,69,58,49,79,67,134

Organism: Micrurus corallinus (NCBI:txid54390)

Mean predicted aligned error: 4.34 Å

Radius of gyration: 17.37 Å; Cα contacts (8 Å, |Δi|>4): 125; chains: 1; bounding box: 37×33×46 Å

Secondary structure (DSSP, 8-state):
-HHHHHHHHHHHHHHT-HHHHHHHHTTS-SS---TTS--HHHHHHHHHHHHHHHHHHH-HHHHHHHHHHHHHHHHHHHHGGGGGEEEETTEEEE----HHHHHHHHHHHHHHHHHHHHHHHHGGGGSGGGHHHHHHHHHHHHHHHHHHHHHHHHH----